Protein AF-A0A2V8NUB5-F1 (afdb_monomer_lite)

pLDDT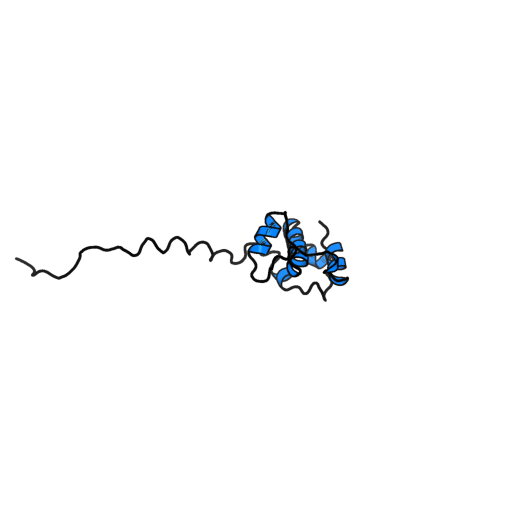: mean 83.19, std 21.44, range [37.66, 98.56]

Structure (mmCIF, N/CA/C/O backbone):
data_AF-A0A2V8NUB5-F1
#
_entry.id   AF-A0A2V8NUB5-F1
#
loop_
_atom_site.group_PDB
_atom_site.id
_atom_site.type_symbol
_atom_site.label_atom_id
_atom_site.label_alt_id
_atom_site.label_comp_id
_atom_site.label_asym_id
_atom_site.label_entity_id
_atom_site.label_seq_id
_atom_site.pdbx_PDB_ins_code
_atom_site.Cartn_x
_atom_site.Cartn_y
_atom_site.Cartn_z
_atom_site.occupancy
_atom_site.B_iso_or_equiv
_atom_site.auth_seq_id
_atom_site.auth_comp_id
_atom_site.auth_asym_id
_atom_site.auth_atom_id
_atom_site.pdbx_PDB_model_num
ATOM 1 N N . MET A 1 1 ? -10.091 64.319 42.971 1.00 41.53 1 MET A N 1
ATOM 2 C CA . MET A 1 1 ? -9.859 65.203 41.808 1.00 41.53 1 MET A CA 1
ATOM 3 C C . MET A 1 1 ? -8.609 64.734 41.073 1.00 41.53 1 MET A C 1
ATOM 5 O O . MET A 1 1 ? -7.553 64.706 41.678 1.00 41.53 1 MET A O 1
ATOM 9 N N . LYS A 1 2 ? -8.802 64.332 39.808 1.00 46.38 2 LYS A N 1
ATOM 10 C CA . LYS A 1 2 ? -7.856 64.247 38.674 1.00 46.38 2 LYS A CA 1
ATOM 11 C C . LYS A 1 2 ? -6.531 63.479 38.861 1.00 46.38 2 LYS A C 1
ATOM 13 O O . LYS A 1 2 ? -5.525 64.018 39.298 1.00 46.38 2 LYS A O 1
ATOM 18 N N . SER A 1 3 ? -6.565 62.229 38.393 1.00 37.66 3 SER A N 1
ATOM 19 C CA . SER A 1 3 ? -5.414 61.444 37.927 1.00 37.66 3 SER A CA 1
ATOM 20 C C . SER A 1 3 ? -4.718 62.149 36.748 1.00 37.66 3 SER A C 1
ATOM 22 O O . SER A 1 3 ? -5.421 62.645 35.862 1.00 37.66 3 SER A O 1
ATOM 24 N N . PRO A 1 4 ? -3.373 62.189 36.701 1.00 47.22 4 PRO A N 1
ATOM 25 C CA . PRO A 1 4 ? -2.649 62.533 35.491 1.00 47.22 4 PRO A CA 1
ATOM 26 C C . PRO A 1 4 ? -2.530 61.305 34.578 1.00 47.22 4 PRO A C 1
ATOM 28 O O . PRO A 1 4 ? -2.213 60.194 35.000 1.00 47.22 4 PRO A O 1
ATOM 31 N N . SER A 1 5 ? -2.844 61.567 33.317 1.00 52.91 5 SER A N 1
ATOM 32 C CA . SER A 1 5 ? -2.800 60.731 32.120 1.00 52.91 5 SER A CA 1
ATOM 33 C C . SER A 1 5 ? -1.627 59.749 32.057 1.00 52.91 5 SER A C 1
ATOM 35 O O . SER A 1 5 ? -0.479 60.153 31.884 1.00 52.91 5 SER A O 1
ATOM 37 N N . ASN A 1 6 ? -1.954 58.454 32.095 1.00 46.38 6 ASN A N 1
ATOM 38 C CA . ASN A 1 6 ? -1.051 57.385 31.698 1.00 46.38 6 ASN A CA 1
ATOM 39 C C . ASN A 1 6 ? -1.187 57.091 30.204 1.00 46.38 6 ASN A C 1
ATOM 41 O O . ASN A 1 6 ? -2.278 57.026 29.637 1.00 46.38 6 ASN A O 1
ATOM 45 N N . PHE A 1 7 ? -0.011 56.934 29.617 1.00 47.84 7 PHE A N 1
ATOM 46 C CA . PHE A 1 7 ? 0.306 56.666 28.232 1.00 47.84 7 PHE A CA 1
ATOM 47 C C . PHE A 1 7 ? -0.456 55.488 27.602 1.00 47.84 7 PHE A C 1
ATOM 49 O O . PHE A 1 7 ? -0.715 54.465 28.231 1.00 47.84 7 PHE A O 1
ATOM 56 N N . ALA A 1 8 ? -0.666 55.641 26.292 1.00 49.34 8 ALA A N 1
ATOM 57 C CA . ALA A 1 8 ? -0.641 54.583 25.285 1.00 49.34 8 ALA A CA 1
ATOM 58 C C . ALA A 1 8 ? -1.641 53.429 25.442 1.00 49.34 8 ALA A C 1
ATOM 60 O O . ALA A 1 8 ? -1.281 52.343 25.884 1.00 49.34 8 ALA A O 1
ATOM 61 N N . ARG A 1 9 ? -2.864 53.610 24.927 1.00 53.72 9 ARG A N 1
ATOM 62 C CA . ARG A 1 9 ? -3.690 52.493 24.431 1.00 53.72 9 ARG A CA 1
ATOM 63 C C . ARG A 1 9 ? -4.504 52.923 23.216 1.00 53.72 9 ARG A C 1
ATOM 65 O O . ARG A 1 9 ? -5.675 53.263 23.331 1.00 53.72 9 ARG A O 1
ATOM 72 N N . LEU A 1 10 ? -3.875 52.885 22.047 1.00 46.84 10 LEU A N 1
ATOM 73 C CA . LEU A 1 10 ? -4.582 52.808 20.773 1.00 46.84 10 LEU A CA 1
ATOM 74 C C . LEU A 1 10 ? -4.178 51.491 20.097 1.00 46.84 10 LEU A C 1
ATOM 76 O O . LEU A 1 10 ? -3.044 51.329 19.667 1.00 46.84 10 LEU A O 1
ATOM 80 N N . LEU A 1 11 ? -5.164 50.588 20.046 1.00 43.06 11 LEU A N 1
ATOM 81 C CA . LEU A 1 11 ? -5.356 49.518 19.059 1.00 43.06 11 LEU A CA 1
ATOM 82 C C . LEU A 1 11 ? -4.458 48.262 19.153 1.00 43.06 11 LEU A C 1
ATOM 84 O O . LEU A 1 11 ? -3.513 48.070 18.398 1.00 43.06 11 LEU A O 1
ATOM 88 N N . LEU A 1 12 ? -4.877 47.319 20.006 1.00 46.94 12 LEU A N 1
ATOM 89 C CA . LEU A 1 12 ? -4.889 45.880 19.668 1.00 46.94 12 LEU A CA 1
ATOM 90 C C . LEU A 1 12 ? -6.000 45.663 18.599 1.00 46.94 12 LEU A C 1
ATOM 92 O O . LEU A 1 12 ? -6.995 46.383 18.720 1.00 46.94 12 LEU A O 1
ATOM 96 N N . PRO A 1 13 ? -5.968 44.702 17.638 1.00 45.47 13 PRO A N 1
ATOM 97 C CA . PRO A 1 13 ? -5.069 43.550 17.494 1.00 45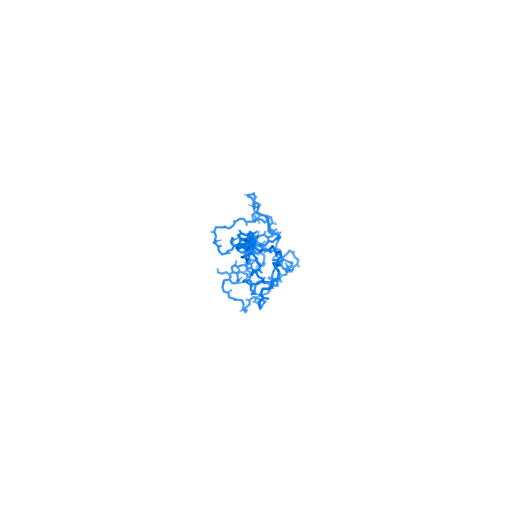.47 13 PRO A CA 1
ATOM 98 C C . PRO A 1 13 ? -4.694 43.220 16.018 1.00 45.47 13 PRO A C 1
ATOM 100 O O . PRO A 1 13 ? -5.512 42.698 15.265 1.00 45.47 13 PRO A O 1
ATOM 103 N N . LEU A 1 14 ? -3.438 43.393 15.596 1.00 46.16 14 LEU A N 1
ATOM 104 C CA . LEU A 1 14 ? -2.958 42.807 14.329 1.00 46.16 14 LEU A CA 1
ATOM 105 C C . LEU A 1 14 ? -2.186 41.505 14.591 1.00 46.16 14 LEU A C 1
ATOM 107 O O . LEU A 1 14 ? -1.028 41.364 14.219 1.00 46.16 14 LEU A O 1
ATOM 111 N N . LEU A 1 15 ? -2.801 40.565 15.313 1.00 48.91 15 LEU A N 1
ATOM 112 C CA . LEU A 1 15 ? -2.189 39.257 15.589 1.00 48.91 15 LEU A CA 1
ATOM 113 C C . LEU A 1 15 ? -3.236 38.143 15.735 1.00 48.91 15 LEU A C 1
ATOM 115 O O . LEU A 1 15 ? -3.152 37.306 16.625 1.00 48.91 15 LEU A O 1
ATOM 119 N N . LEU A 1 16 ? -4.267 38.155 14.886 1.00 46.94 16 LEU A N 1
ATOM 120 C CA . LEU A 1 16 ? -5.351 37.161 14.935 1.00 46.94 16 LEU A CA 1
ATOM 121 C C . LEU A 1 16 ? -5.820 36.669 13.557 1.00 46.94 16 LEU A C 1
ATOM 123 O O . LEU A 1 16 ? -6.880 36.066 13.453 1.00 46.94 16 LEU A O 1
ATOM 127 N N . LEU A 1 17 ? -5.024 36.875 12.498 1.00 46.47 17 LEU A N 1
ATOM 128 C CA . LEU A 1 17 ? -5.337 36.362 11.152 1.00 46.47 17 LEU A CA 1
ATOM 129 C C . LEU A 1 17 ? -4.253 35.479 10.516 1.00 46.47 17 LEU A C 1
ATOM 131 O O . LEU A 1 17 ? -4.355 35.143 9.343 1.00 46.47 17 LEU A O 1
ATOM 135 N N . ALA A 1 18 ? -3.243 35.053 11.277 1.00 44.25 18 ALA A N 1
ATOM 136 C CA . ALA A 1 18 ? -2.196 34.152 10.779 1.00 44.25 18 ALA A CA 1
ATOM 137 C C . ALA A 1 18 ? -2.071 32.847 11.585 1.00 44.25 18 ALA A C 1
ATOM 139 O O . ALA A 1 18 ? -1.043 32.184 11.512 1.00 44.25 18 ALA A O 1
ATOM 140 N N . PHE A 1 19 ? -3.091 32.475 12.369 1.00 47.66 19 PHE A N 1
ATOM 141 C CA . PHE A 1 19 ? -3.033 31.273 13.215 1.00 47.66 19 PHE A CA 1
ATOM 142 C C . PHE A 1 19 ? -4.050 30.178 12.858 1.00 47.66 19 PHE A C 1
ATOM 144 O O . PHE A 1 19 ? -3.989 29.089 13.417 1.00 47.66 19 PHE A O 1
ATOM 151 N N . VAL A 1 20 ? -4.965 30.412 11.908 1.00 45.81 20 VAL A N 1
ATOM 152 C CA . VAL A 1 20 ? -6.013 29.420 11.584 1.00 45.81 20 VAL A CA 1
ATOM 153 C C . VAL A 1 20 ? -5.606 28.456 10.458 1.00 45.81 20 VAL A C 1
ATOM 155 O O . VAL A 1 20 ? -6.167 27.374 10.358 1.00 45.81 20 VAL A O 1
ATOM 158 N N . SER A 1 21 ? -4.588 28.756 9.646 1.00 46.97 21 SER A N 1
ATOM 159 C CA . SER A 1 21 ? -4.204 27.877 8.526 1.00 46.97 21 SER A CA 1
ATOM 160 C C . SER A 1 21 ? -3.211 26.762 8.880 1.00 46.97 21 SER A C 1
ATOM 162 O O . SER A 1 21 ? -3.050 25.834 8.094 1.00 46.97 21 SER A O 1
ATOM 164 N N . ALA A 1 22 ? -2.560 26.805 10.047 1.00 49.00 22 ALA A N 1
ATOM 165 C CA . ALA A 1 22 ? -1.529 25.826 10.413 1.00 49.00 22 ALA A CA 1
ATOM 166 C C . ALA A 1 22 ? -2.009 24.718 11.371 1.00 49.00 22 ALA A C 1
ATOM 168 O O . ALA A 1 22 ? -1.267 23.771 11.627 1.00 49.00 22 ALA A O 1
ATOM 169 N N . PHE A 1 23 ? -3.236 24.794 11.898 1.00 45.22 23 PHE A N 1
ATOM 170 C CA . PHE A 1 23 ? -3.688 23.853 12.932 1.00 45.22 23 PHE A CA 1
ATOM 171 C C . PHE A 1 23 ? -4.218 22.510 12.390 1.00 45.22 23 PHE A C 1
ATOM 173 O O . PHE A 1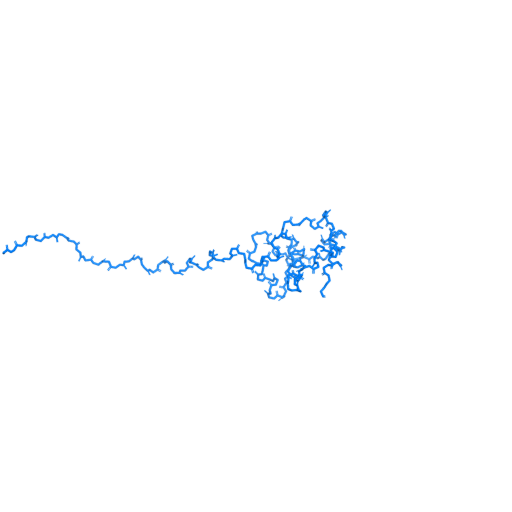 23 ? -4.367 21.564 13.158 1.00 45.22 23 PHE A O 1
ATOM 180 N N . SER A 1 24 ? -4.454 22.372 11.080 1.00 49.00 24 SER A N 1
ATOM 181 C CA . SER A 1 24 ? -5.073 21.156 10.517 1.00 49.00 24 SER A CA 1
ATOM 182 C C . SER A 1 24 ? -4.101 20.031 10.145 1.00 49.00 24 SER A C 1
ATOM 184 O O . SER A 1 24 ? -4.551 18.920 9.891 1.00 49.00 24 SER A O 1
ATOM 186 N N . VAL A 1 25 ? -2.784 20.258 10.129 1.00 51.47 25 VAL A N 1
ATOM 187 C CA . VAL A 1 25 ? -1.816 19.204 9.737 1.00 51.47 25 VAL A CA 1
ATOM 188 C C . VAL A 1 25 ? -1.325 18.389 10.945 1.00 51.47 25 VAL A C 1
ATOM 190 O O . VAL A 1 25 ? -0.820 17.280 10.798 1.00 51.47 25 VAL A O 1
ATOM 193 N N . ALA A 1 26 ? -1.506 18.895 12.168 1.00 50.44 26 ALA A N 1
ATOM 194 C CA . ALA A 1 26 ? -0.913 18.306 13.371 1.00 50.44 26 ALA A CA 1
ATOM 195 C C . ALA A 1 26 ? -1.691 17.112 13.969 1.00 50.44 26 ALA A C 1
ATOM 197 O O . ALA A 1 26 ? -1.156 16.426 14.840 1.00 50.44 26 ALA A O 1
ATOM 198 N N . GLN A 1 27 ? -2.925 16.836 13.524 1.00 47.19 27 GLN A N 1
ATOM 199 C CA . GLN A 1 27 ? -3.762 15.762 14.089 1.00 47.19 27 GLN A CA 1
ATOM 200 C C . GLN A 1 27 ? -3.702 14.415 13.349 1.00 47.19 27 GLN A C 1
ATOM 202 O O . GLN A 1 27 ? -4.361 13.473 13.774 1.00 47.19 27 GLN A O 1
ATOM 207 N N . ALA A 1 28 ? -2.859 14.250 12.327 1.00 53.88 28 ALA A N 1
ATOM 208 C CA . ALA A 1 28 ? -2.738 12.994 11.567 1.00 53.88 28 ALA A CA 1
ATOM 209 C C . ALA A 1 28 ? -2.077 11.827 12.339 1.00 53.88 28 ALA A C 1
ATOM 211 O O . ALA A 1 28 ? -1.617 10.862 11.730 1.00 53.88 28 ALA A O 1
ATOM 212 N N . LYS A 1 29 ? -1.941 11.930 13.669 1.00 48.31 29 LYS A N 1
ATOM 213 C CA . LYS A 1 29 ? -0.882 11.223 14.388 1.00 48.31 29 LYS A CA 1
ATOM 214 C C . LYS A 1 29 ? -1.025 9.709 14.441 1.00 48.31 29 LYS A C 1
ATOM 216 O O . LYS A 1 29 ? 0.001 9.111 14.697 1.00 48.31 29 LYS A O 1
ATOM 221 N N . ASP A 1 30 ? -2.188 9.122 14.144 1.00 63.81 30 ASP A N 1
ATOM 222 C CA . ASP A 1 30 ? -2.326 7.709 13.741 1.00 63.81 30 ASP A CA 1
ATOM 223 C C . ASP A 1 30 ? -3.751 7.449 13.181 1.00 63.81 30 ASP A C 1
ATOM 225 O O . ASP A 1 30 ? -4.567 6.796 13.821 1.00 63.81 30 ASP A O 1
ATOM 229 N N . GLU A 1 31 ? -4.090 7.968 11.990 1.00 77.06 31 GLU A N 1
ATOM 230 C CA . GLU A 1 31 ? -5.411 7.718 11.348 1.00 77.06 31 GLU A CA 1
ATOM 231 C C . GLU A 1 31 ? -5.650 6.223 11.026 1.00 77.06 31 GLU A C 1
ATOM 233 O O . GLU A 1 31 ? -6.789 5.787 10.893 1.00 77.06 31 GLU A O 1
ATOM 238 N N . TYR A 1 32 ? -4.584 5.416 10.962 1.00 85.06 32 TYR A N 1
ATOM 239 C CA . TYR A 1 32 ? -4.627 4.010 10.548 1.00 85.06 32 TYR A CA 1
ATOM 240 C C . TYR A 1 32 ? -3.821 3.115 11.512 1.00 85.06 32 TYR A C 1
ATOM 242 O O . TYR A 1 32 ? -2.728 2.655 11.166 1.00 85.06 32 TYR A O 1
ATOM 250 N N . PRO A 1 33 ? -4.305 2.884 12.747 1.00 87.50 33 PRO A N 1
ATOM 251 C CA . PRO A 1 33 ? -3.544 2.167 13.772 1.00 87.50 33 PRO A CA 1
ATOM 252 C C . PRO A 1 33 ? -3.290 0.692 13.420 1.00 87.50 33 PRO A C 1
ATOM 254 O O . PRO A 1 33 ? -2.232 0.170 13.762 1.00 87.50 33 PRO A O 1
ATOM 257 N N . GLY A 1 34 ? -4.203 0.040 12.686 1.00 90.31 34 GLY A N 1
ATOM 258 C CA . GLY A 1 34 ? -4.107 -1.378 12.309 1.00 90.31 34 GLY A CA 1
ATOM 259 C C . GLY A 1 34 ? -2.971 -1.717 11.337 1.00 90.31 34 GLY A C 1
ATOM 260 O O . GLY A 1 34 ? -2.594 -2.879 11.206 1.00 90.31 34 GLY A O 1
ATOM 261 N N . VAL A 1 35 ? -2.376 -0.712 10.683 1.00 93.69 35 VAL A N 1
ATOM 262 C CA . VAL A 1 35 ? -1.328 -0.914 9.664 1.00 93.69 35 VAL A CA 1
ATOM 263 C C . VAL A 1 35 ? 0.031 -0.321 10.020 1.00 93.69 35 VAL A C 1
ATOM 265 O O . VAL A 1 35 ? 0.982 -0.443 9.247 1.00 93.69 35 VAL A O 1
ATOM 268 N N . LYS A 1 36 ? 0.158 0.285 11.202 1.00 92.25 36 LYS A N 1
ATOM 269 C CA . LYS A 1 36 ? 1.376 0.984 11.629 1.00 92.25 36 LYS A CA 1
ATOM 270 C C . LYS A 1 36 ? 2.608 0.078 11.652 1.00 92.25 36 LYS A C 1
ATOM 272 O O . LYS A 1 36 ? 3.661 0.449 11.132 1.00 92.25 36 LYS A O 1
ATOM 277 N N . ASP A 1 37 ? 2.471 -1.124 12.201 1.00 94.62 37 ASP A N 1
ATOM 278 C CA . ASP A 1 37 ? 3.581 -2.081 12.291 1.00 94.62 37 ASP A CA 1
ATOM 279 C C . ASP A 1 37 ? 4.019 -2.575 10.905 1.00 94.62 37 ASP A C 1
ATOM 281 O O . ASP A 1 37 ? 5.207 -2.797 10.647 1.00 94.62 37 ASP A O 1
ATOM 285 N N . TRP A 1 38 ? 3.076 -2.640 9.964 1.00 96.56 38 TRP A N 1
ATOM 286 C CA . TRP A 1 38 ? 3.318 -3.057 8.588 1.00 96.56 38 TRP A CA 1
ATOM 287 C C . TRP A 1 38 ? 4.126 -2.037 7.780 1.00 96.56 38 TRP A C 1
ATOM 289 O O . TRP A 1 38 ? 4.805 -2.422 6.831 1.00 96.56 38 TRP A O 1
ATOM 299 N N . GLU A 1 39 ? 4.158 -0.758 8.168 1.00 95.12 39 GLU A N 1
ATOM 300 C CA . GLU A 1 39 ? 5.012 0.243 7.508 1.00 95.12 39 GLU A CA 1
ATOM 301 C C . GLU A 1 39 ? 6.512 -0.058 7.656 1.00 95.12 39 GLU A C 1
ATOM 303 O O . GLU A 1 39 ? 7.304 0.292 6.770 1.00 95.12 39 GLU A O 1
ATOM 308 N N . ASN A 1 40 ? 6.885 -0.706 8.763 1.00 95.94 40 ASN A N 1
ATOM 309 C CA . ASN A 1 40 ? 8.259 -1.071 9.113 1.00 95.94 40 ASN A CA 1
ATOM 310 C C . ASN A 1 40 ? 8.570 -2.550 8.839 1.00 95.94 40 ASN A C 1
ATOM 312 O O . ASN A 1 40 ? 9.714 -2.988 8.999 1.00 95.94 40 ASN A O 1
ATOM 316 N N . PHE A 1 41 ? 7.575 -3.332 8.416 1.00 97.56 41 PHE A N 1
ATOM 317 C CA . PHE A 1 41 ? 7.767 -4.729 8.061 1.00 97.56 41 PHE A CA 1
ATOM 318 C C . PHE A 1 41 ? 8.650 -4.856 6.812 1.00 97.56 41 PHE A C 1
ATOM 320 O O . PHE A 1 41 ? 8.465 -4.175 5.801 1.00 97.56 41 PHE A O 1
ATOM 327 N N . ASN A 1 42 ? 9.635 -5.753 6.866 1.00 97.69 42 ASN A N 1
ATOM 328 C CA . ASN A 1 42 ? 10.548 -5.989 5.751 1.00 97.69 42 ASN A CA 1
ATOM 329 C C . ASN A 1 42 ? 9.979 -7.050 4.800 1.00 97.69 42 ASN A C 1
ATOM 331 O O . ASN A 1 42 ? 10.397 -8.209 4.841 1.00 97.69 42 ASN A O 1
ATOM 335 N N . PHE A 1 43 ? 9.052 -6.643 3.931 1.00 98.00 43 PHE A N 1
ATOM 336 C CA . PHE A 1 43 ? 8.392 -7.536 2.967 1.00 98.00 43 PHE A CA 1
ATOM 337 C C . PHE A 1 43 ? 9.356 -8.232 2.001 1.00 98.00 43 PHE A C 1
ATOM 339 O O . PHE A 1 43 ? 9.049 -9.314 1.513 1.00 98.00 43 PHE A O 1
ATOM 346 N N . ALA A 1 44 ? 10.535 -7.653 1.755 1.00 97.69 44 ALA A N 1
ATOM 347 C CA . ALA A 1 44 ? 11.537 -8.237 0.871 1.00 97.69 44 ALA A CA 1
ATOM 348 C C . ALA A 1 44 ? 12.297 -9.419 1.496 1.00 97.69 44 ALA A C 1
ATOM 350 O O . ALA A 1 44 ? 12.912 -10.202 0.774 1.00 97.69 44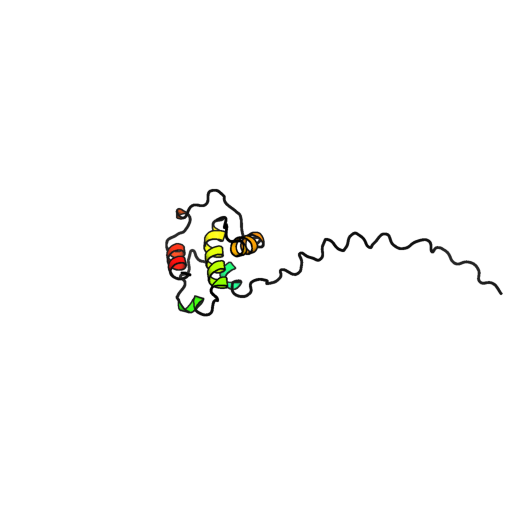 ALA A O 1
ATOM 351 N N . ARG A 1 45 ? 12.299 -9.541 2.830 1.00 98.06 45 ARG A N 1
ATOM 352 C CA . ARG A 1 45 ? 13.095 -10.552 3.553 1.00 98.06 45 ARG A CA 1
ATOM 353 C C . ARG A 1 45 ? 12.290 -11.431 4.500 1.00 98.06 45 ARG A C 1
ATOM 355 O O . ARG A 1 45 ? 12.804 -12.460 4.925 1.00 98.06 45 ARG A O 1
ATOM 362 N N . LYS A 1 46 ? 11.080 -11.019 4.874 1.00 98.31 46 LYS A N 1
ATOM 363 C CA . LYS A 1 46 ? 10.217 -11.748 5.803 1.00 98.31 46 LYS A CA 1
ATOM 364 C C . LYS A 1 46 ? 8.951 -12.201 5.095 1.00 98.31 46 LYS A C 1
ATOM 366 O O . LYS A 1 46 ? 8.350 -11.427 4.350 1.00 98.31 46 LYS A O 1
ATOM 371 N N . THR A 1 47 ? 8.556 -13.438 5.362 1.00 97.81 47 THR A N 1
ATOM 372 C CA . THR A 1 47 ? 7.283 -13.994 4.906 1.00 97.81 47 THR A CA 1
ATOM 373 C C . THR A 1 47 ? 6.177 -13.700 5.910 1.00 97.81 47 THR A C 1
ATOM 375 O O . THR A 1 47 ? 6.438 -13.628 7.110 1.00 97.81 47 THR A O 1
ATOM 378 N N . ILE A 1 48 ? 4.957 -13.552 5.414 1.00 97.44 48 ILE A N 1
ATOM 379 C CA . ILE A 1 48 ? 3.735 -13.389 6.200 1.00 97.44 48 ILE A CA 1
ATOM 380 C C . ILE A 1 48 ? 3.037 -14.741 6.269 1.00 97.44 48 ILE A C 1
ATOM 382 O O . ILE A 1 48 ? 2.817 -15.378 5.240 1.00 97.44 48 ILE A O 1
ATOM 386 N N . ALA A 1 49 ? 2.678 -15.179 7.468 1.00 97.06 49 ALA A N 1
ATOM 387 C CA . ALA A 1 49 ? 1.793 -16.311 7.672 1.00 97.06 49 ALA A CA 1
ATOM 388 C C . ALA A 1 49 ? 0.331 -15.835 7.752 1.00 97.06 49 ALA A C 1
ATOM 390 O O . ALA A 1 49 ? 0.070 -14.725 8.218 1.00 97.06 49 ALA A O 1
ATOM 391 N N . PRO A 1 50 ? -0.657 -16.676 7.390 1.00 96.25 50 PRO A N 1
ATOM 392 C CA . PRO A 1 50 ? -2.073 -16.326 7.534 1.00 96.25 50 PRO A CA 1
ATOM 393 C C . PRO A 1 50 ? -2.459 -15.872 8.951 1.00 96.25 50 PRO A C 1
ATOM 395 O O . PRO A 1 50 ? -3.300 -14.994 9.111 1.00 96.25 50 PRO A O 1
ATOM 398 N N . ALA A 1 51 ? -1.815 -16.430 9.981 1.00 96.38 51 ALA A N 1
ATOM 399 C CA . ALA A 1 51 ? -2.047 -16.053 11.373 1.00 96.38 51 ALA A CA 1
ATOM 400 C C . ALA A 1 51 ? -1.628 -14.604 11.693 1.00 96.38 51 ALA A C 1
ATOM 402 O O . ALA A 1 51 ? -2.270 -13.972 12.527 1.00 96.38 51 ALA A O 1
ATOM 403 N N . ASP A 1 52 ? -0.611 -14.062 11.011 1.00 96.12 52 ASP A N 1
ATOM 404 C CA . ASP A 1 52 ? -0.103 -12.702 11.255 1.00 96.12 52 ASP A CA 1
ATOM 405 C C . ASP A 1 52 ? -1.118 -11.627 10.847 1.00 96.12 52 ASP A C 1
ATOM 407 O O . ASP A 1 52 ? -1.118 -10.520 11.381 1.00 96.12 52 ASP A O 1
ATOM 411 N N . ILE A 1 53 ? -1.985 -11.956 9.886 1.00 96.00 53 ILE A N 1
ATOM 412 C CA . ILE A 1 53 ? -2.976 -11.040 9.316 1.00 96.00 53 ILE A CA 1
ATOM 413 C C . ILE A 1 53 ? -4.417 -11.397 9.698 1.00 96.00 53 ILE A C 1
ATOM 415 O O . ILE A 1 53 ? -5.338 -10.673 9.335 1.00 96.00 53 ILE A O 1
ATOM 419 N N . ALA A 1 54 ? -4.632 -12.484 10.445 1.00 94.38 54 ALA A N 1
ATOM 420 C CA . ALA A 1 54 ? -5.965 -13.003 10.762 1.00 94.38 54 ALA A CA 1
ATOM 421 C C . ALA A 1 54 ? -6.827 -12.036 11.595 1.00 94.38 54 ALA A C 1
ATOM 423 O O . ALA A 1 54 ? -8.052 -12.107 11.546 1.00 94.38 54 ALA A O 1
ATOM 424 N N . ALA A 1 55 ? -6.192 -11.148 12.364 1.00 93.56 55 ALA A N 1
ATOM 425 C CA . ALA A 1 55 ? -6.874 -10.140 13.174 1.00 93.56 55 ALA A CA 1
ATOM 426 C C . ALA A 1 55 ? -7.120 -8.815 12.427 1.00 93.56 55 ALA A C 1
ATOM 428 O O . ALA A 1 55 ? -7.763 -7.923 12.979 1.00 93.56 55 ALA A O 1
ATOM 429 N N . LEU A 1 56 ? -6.594 -8.660 11.206 1.00 94.88 56 LEU A N 1
ATOM 430 C CA . LEU A 1 56 ? -6.754 -7.435 10.429 1.00 94.88 56 LEU A CA 1
ATOM 431 C C . LEU A 1 56 ? -8.135 -7.376 9.782 1.00 94.88 56 LEU A C 1
ATOM 433 O O . LEU A 1 56 ? -8.664 -8.375 9.293 1.00 94.88 56 LEU A O 1
ATOM 437 N N . SER A 1 57 ? -8.702 -6.172 9.741 1.00 95.38 57 SER A N 1
ATOM 438 C CA . SER A 1 57 ? -9.909 -5.919 8.962 1.00 95.38 57 SER A CA 1
ATOM 439 C C . SER A 1 57 ? -9.617 -5.992 7.459 1.00 95.38 57 SER A C 1
ATOM 441 O O . SER A 1 57 ? -8.476 -5.856 7.016 1.00 95.38 57 SER A O 1
ATOM 443 N N . VAL A 1 58 ? -10.663 -6.152 6.647 1.00 94.88 58 VAL A N 1
ATOM 444 C CA . VAL A 1 58 ? -10.553 -6.111 5.177 1.00 94.88 58 VAL A CA 1
ATOM 445 C C . VAL A 1 58 ? -9.928 -4.793 4.696 1.00 94.88 58 VAL A C 1
ATOM 447 O O . VAL A 1 58 ? -9.101 -4.794 3.782 1.00 94.88 58 VAL A O 1
ATOM 450 N N . ASP A 1 59 ? -10.269 -3.674 5.338 1.00 94.38 59 ASP A N 1
ATOM 451 C CA . ASP A 1 59 ? -9.704 -2.364 5.010 1.00 94.38 59 ASP A CA 1
ATOM 452 C C . ASP A 1 59 ? -8.224 -2.257 5.402 1.00 94.38 59 ASP A C 1
ATOM 454 O O . ASP A 1 59 ? -7.422 -1.728 4.629 1.00 94.38 59 ASP A O 1
ATOM 458 N N . ASP A 1 60 ? -7.822 -2.831 6.538 1.00 96.06 60 ASP A N 1
ATOM 459 C CA . ASP A 1 60 ? -6.407 -2.901 6.916 1.00 96.06 60 ASP A CA 1
ATOM 460 C C . ASP A 1 60 ? -5.620 -3.793 5.950 1.00 96.06 60 ASP A C 1
ATOM 462 O O . ASP A 1 60 ? -4.550 -3.399 5.495 1.00 96.06 60 ASP A O 1
ATOM 466 N N . LEU A 1 61 ? -6.158 -4.950 5.545 1.00 97.31 61 LEU A N 1
ATOM 467 C CA . LEU A 1 61 ? -5.537 -5.813 4.529 1.00 97.31 61 LEU A CA 1
ATOM 468 C C . LEU A 1 61 ? -5.339 -5.068 3.201 1.00 97.31 61 LEU A C 1
ATOM 470 O O . LEU A 1 61 ? -4.274 -5.163 2.578 1.00 97.31 61 LEU A O 1
ATOM 474 N N . LYS A 1 62 ? -6.334 -4.270 2.790 1.00 97.00 62 LYS A N 1
ATOM 475 C CA . LYS A 1 62 ? -6.266 -3.391 1.610 1.00 97.00 62 LYS A CA 1
ATOM 476 C C . LYS A 1 62 ? -5.107 -2.406 1.715 1.00 97.00 62 LYS A C 1
ATOM 478 O O . LYS A 1 62 ? -4.355 -2.237 0.749 1.00 97.00 62 LYS A O 1
ATOM 483 N N . LEU A 1 63 ? -4.915 -1.809 2.886 1.00 97.31 63 LEU A N 1
ATOM 484 C CA . LEU A 1 63 ? -3.805 -0.900 3.149 1.00 97.31 63 LEU A CA 1
ATOM 485 C C . LEU A 1 63 ? -2.455 -1.626 3.235 1.00 97.31 63 LEU A C 1
ATOM 487 O O . LEU A 1 63 ? -1.504 -1.144 2.628 1.00 97.31 63 LEU A O 1
ATOM 491 N N . VAL A 1 64 ? -2.355 -2.798 3.875 1.00 98.00 64 VAL A N 1
ATOM 492 C CA . VAL A 1 64 ? -1.115 -3.603 3.916 1.00 98.00 64 VAL A CA 1
ATOM 493 C C . VAL A 1 64 ? -0.668 -3.971 2.504 1.00 98.00 64 VAL A C 1
ATOM 495 O O . VAL A 1 64 ? 0.488 -3.747 2.141 1.00 98.00 64 VAL A O 1
ATOM 498 N N . ARG A 1 65 ? -1.591 -4.430 1.651 1.00 98.06 65 ARG A N 1
ATOM 499 C CA . ARG A 1 65 ? -1.326 -4.629 0.219 1.00 98.06 65 ARG A CA 1
ATOM 500 C C . ARG A 1 65 ? -0.834 -3.339 -0.440 1.00 98.06 65 ARG A C 1
ATOM 502 O O . ARG A 1 65 ? 0.126 -3.363 -1.212 1.00 98.06 65 ARG A O 1
ATOM 509 N N . GLY A 1 66 ? -1.482 -2.216 -0.139 1.00 97.69 66 GLY A N 1
ATOM 510 C CA . GLY A 1 66 ? -1.068 -0.883 -0.572 1.00 97.69 66 GLY A CA 1
ATOM 511 C C . GLY A 1 66 ? 0.373 -0.544 -0.182 1.00 97.69 66 GLY A C 1
ATOM 512 O O . GLY A 1 66 ? 1.121 -0.057 -1.027 1.00 97.69 66 GLY A O 1
ATOM 513 N N . ILE A 1 67 ? 0.789 -0.862 1.047 1.00 98.06 67 ILE A N 1
ATOM 514 C CA . ILE A 1 67 ? 2.148 -0.634 1.557 1.00 98.06 67 ILE A CA 1
ATOM 515 C C . ILE A 1 67 ? 3.169 -1.410 0.726 1.00 98.06 67 ILE A C 1
ATOM 517 O O . ILE A 1 67 ? 4.128 -0.795 0.264 1.00 98.06 67 ILE A O 1
ATOM 521 N N . VAL A 1 68 ? 2.954 -2.711 0.480 1.00 98.31 68 VAL A N 1
ATOM 522 C CA . VAL A 1 68 ? 3.897 -3.550 -0.292 1.00 98.31 68 VAL A CA 1
ATOM 523 C C . VAL A 1 68 ? 4.210 -2.906 -1.639 1.00 98.31 68 VAL A C 1
ATOM 525 O O . VAL A 1 68 ? 5.363 -2.652 -1.967 1.00 98.31 68 VAL A O 1
ATOM 528 N N . PHE A 1 69 ? 3.178 -2.558 -2.402 1.00 98.31 69 PHE A N 1
ATOM 529 C CA . PHE A 1 69 ? 3.355 -1.900 -3.695 1.00 98.31 69 PHE A CA 1
ATOM 530 C C . PHE A 1 69 ? 3.849 -0.448 -3.577 1.00 98.31 69 PHE A C 1
ATOM 532 O O . PHE A 1 69 ? 4.599 0.031 -4.430 1.00 98.31 69 PHE A O 1
ATOM 539 N N . GLY A 1 70 ? 3.424 0.267 -2.537 1.00 98.00 70 GLY A N 1
ATOM 540 C CA . GLY A 1 70 ? 3.778 1.659 -2.283 1.00 98.00 70 GLY A CA 1
ATOM 541 C C . GLY A 1 70 ? 5.263 1.845 -1.979 1.00 98.00 70 GLY A C 1
ATOM 542 O O . GLY A 1 70 ? 5.839 2.845 -2.401 1.00 98.00 70 GLY A O 1
ATOM 543 N N . LYS A 1 71 ? 5.923 0.864 -1.344 1.00 98.19 71 LYS A N 1
ATOM 544 C CA . LYS A 1 71 ? 7.389 0.866 -1.156 1.00 98.19 71 LYS A CA 1
ATOM 545 C C . LYS A 1 71 ? 8.159 0.888 -2.486 1.00 98.19 71 LYS A C 1
ATOM 547 O O . LYS A 1 71 ? 9.286 1.371 -2.516 1.00 98.19 71 LYS A O 1
ATOM 552 N N . HIS A 1 72 ? 7.526 0.454 -3.579 1.00 98.19 72 HIS A N 1
ATOM 553 C CA . HIS A 1 72 ? 8.053 0.502 -4.952 1.00 98.19 72 HIS A CA 1
ATOM 554 C C . HIS A 1 72 ? 7.479 1.656 -5.791 1.00 98.19 72 HIS A C 1
ATOM 556 O O . HIS A 1 72 ? 7.757 1.769 -6.986 1.00 98.19 72 HIS A O 1
ATOM 562 N N . GLY A 1 73 ? 6.673 2.524 -5.1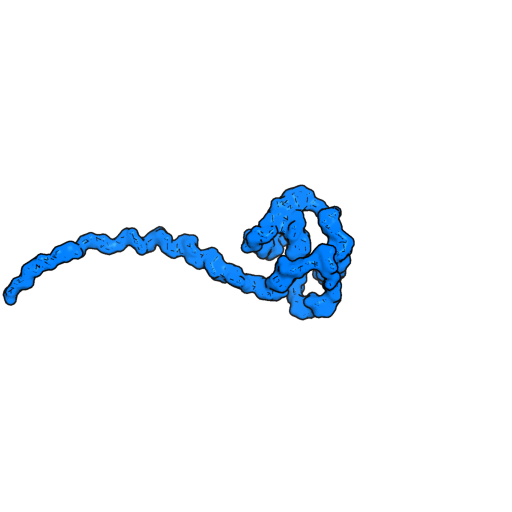76 1.00 98.19 73 GLY A N 1
ATOM 563 C CA . GLY A 1 73 ? 6.119 3.723 -5.800 1.00 98.19 73 GLY A CA 1
ATOM 564 C C . GLY A 1 73 ? 4.877 3.502 -6.659 1.00 98.19 73 GLY A C 1
ATOM 565 O O . GLY A 1 73 ? 4.540 4.368 -7.466 1.00 98.19 73 GLY A O 1
ATOM 566 N N . ARG A 1 74 ? 4.167 2.376 -6.516 1.00 98.38 74 ARG A N 1
ATOM 567 C CA . ARG A 1 74 ? 2.920 2.163 -7.263 1.00 98.38 74 ARG A CA 1
ATOM 568 C C . ARG A 1 74 ? 1.885 3.239 -6.933 1.00 98.38 74 ARG A C 1
ATOM 570 O O . ARG A 1 74 ? 1.510 3.409 -5.777 1.00 98.38 74 ARG A O 1
ATOM 577 N N . VAL A 1 75 ? 1.339 3.864 -7.973 1.00 97.56 75 VAL A N 1
ATOM 578 C CA . VAL A 1 75 ? 0.201 4.783 -7.862 1.00 97.56 75 VAL A CA 1
ATOM 579 C C . VAL A 1 75 ? -1.112 3.997 -7.846 1.00 97.56 75 VAL A C 1
ATOM 581 O O . VAL A 1 75 ? -1.346 3.133 -8.696 1.00 97.56 75 VAL A O 1
ATOM 584 N N . PHE A 1 76 ? -1.985 4.309 -6.888 1.00 96.88 76 PHE A N 1
ATOM 585 C CA . PHE A 1 76 ? -3.288 3.664 -6.723 1.00 96.88 76 PHE A CA 1
ATOM 586 C C . PHE A 1 76 ? -4.440 4.572 -7.159 1.00 96.88 76 PHE A C 1
ATOM 588 O O . PHE A 1 76 ? -4.417 5.782 -6.943 1.00 96.88 76 PHE A O 1
ATOM 595 N N . LYS A 1 77 ? -5.467 3.965 -7.771 1.00 96.50 77 LYS A N 1
ATOM 596 C CA . LYS A 1 77 ? -6.747 4.631 -8.073 1.00 96.50 77 LYS A CA 1
ATOM 597 C C . LYS A 1 77 ? -7.717 4.593 -6.891 1.00 96.50 77 LYS A C 1
ATOM 599 O O . LYS A 1 77 ? -8.558 5.479 -6.781 1.00 96.50 77 LYS A O 1
ATOM 604 N N . ASP A 1 78 ? -7.601 3.572 -6.042 1.00 96.44 78 ASP A N 1
ATOM 605 C CA . ASP A 1 78 ? -8.365 3.465 -4.801 1.00 96.44 78 ASP A CA 1
ATOM 606 C C . ASP A 1 78 ? -8.051 4.668 -3.903 1.00 96.44 78 ASP A C 1
ATOM 608 O O . ASP A 1 78 ? -6.882 4.974 -3.644 1.00 96.44 78 ASP A O 1
ATOM 612 N N . ALA A 1 79 ? -9.097 5.382 -3.489 1.00 95.12 79 ALA A N 1
ATOM 613 C CA . ALA A 1 79 ? -8.953 6.647 -2.788 1.00 95.12 79 ALA A CA 1
ATOM 614 C C . ALA A 1 79 ? -8.363 6.478 -1.383 1.00 95.12 79 ALA A C 1
ATOM 616 O O . ALA A 1 79 ? -7.632 7.364 -0.944 1.00 95.12 79 ALA A O 1
ATOM 617 N N . ASP A 1 80 ? -8.635 5.360 -0.705 1.00 93.25 80 ASP A N 1
ATOM 618 C CA . ASP A 1 80 ? -8.146 5.117 0.651 1.00 93.25 80 ASP A CA 1
ATOM 619 C C . ASP A 1 80 ? -6.667 4.766 0.634 1.00 93.25 80 ASP A C 1
ATOM 621 O O . ASP A 1 80 ? -5.884 5.381 1.355 1.00 93.25 80 ASP A O 1
ATOM 625 N N . ILE A 1 81 ? -6.258 3.852 -0.256 1.00 96.31 81 ILE A N 1
ATOM 626 C CA . ILE A 1 81 ? -4.839 3.505 -0.409 1.00 96.31 81 ILE A CA 1
ATOM 627 C C . ILE A 1 81 ? -4.045 4.739 -0.835 1.00 96.31 81 ILE A C 1
ATOM 629 O O . ILE A 1 81 ? -2.972 5.003 -0.296 1.00 96.31 81 ILE A O 1
ATOM 633 N N . ARG A 1 82 ? -4.564 5.516 -1.794 1.00 96.56 82 ARG A N 1
ATOM 634 C CA . ARG A 1 82 ? -3.892 6.731 -2.260 1.00 96.56 82 ARG A CA 1
ATOM 635 C C . ARG A 1 82 ? -3.743 7.757 -1.137 1.00 96.56 82 ARG A C 1
ATOM 637 O O . ARG A 1 82 ? -2.625 8.201 -0.900 1.00 96.56 82 ARG A O 1
ATOM 644 N N . ARG A 1 83 ? -4.830 8.081 -0.427 1.00 95.19 83 ARG A N 1
ATOM 645 C CA . ARG A 1 83 ? -4.820 9.027 0.704 1.00 95.19 83 ARG A CA 1
ATOM 646 C C . ARG A 1 83 ? -3.829 8.588 1.780 1.00 95.19 83 ARG A C 1
ATOM 648 O O . ARG A 1 83 ? -3.032 9.396 2.247 1.00 95.19 83 ARG A O 1
ATOM 655 N N . TYR A 1 84 ? -3.844 7.300 2.120 1.00 95.50 84 TYR A N 1
ATOM 656 C CA . TYR A 1 84 ? -2.898 6.715 3.056 1.00 95.50 84 TYR A CA 1
ATOM 657 C C . TYR A 1 84 ? -1.451 6.912 2.591 1.00 95.50 84 TYR A C 1
ATOM 659 O O . TYR A 1 84 ? -0.668 7.529 3.309 1.00 95.50 84 TYR A O 1
ATOM 667 N N . LEU A 1 85 ? -1.100 6.451 1.384 1.00 96.44 85 LEU A N 1
ATOM 668 C CA . LEU A 1 85 ? 0.267 6.507 0.860 1.00 96.44 85 LEU A CA 1
ATOM 669 C C . LEU A 1 85 ? 0.775 7.947 0.723 1.00 96.44 85 LEU A C 1
ATOM 671 O O . LEU A 1 85 ? 1.882 8.241 1.160 1.00 96.44 85 LEU A O 1
ATOM 675 N N . GLU A 1 86 ? -0.036 8.856 0.181 1.00 95.62 86 GLU A N 1
ATOM 676 C CA . GLU A 1 86 ? 0.320 10.272 0.009 1.00 95.62 86 GLU A CA 1
ATOM 677 C C . GLU A 1 86 ? 0.544 10.998 1.346 1.00 95.62 86 GLU A C 1
ATOM 679 O O . GLU A 1 86 ? 1.290 11.974 1.390 1.00 95.62 86 GLU A O 1
ATOM 684 N N . SER A 1 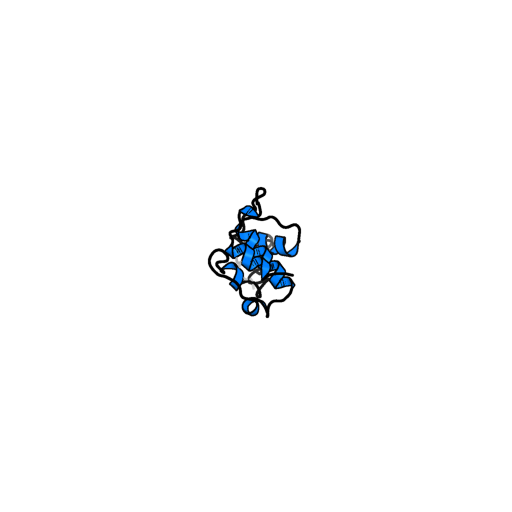87 ? -0.025 10.499 2.451 1.00 93.94 87 SER A N 1
ATOM 685 C CA . SER A 1 87 ? 0.245 11.022 3.797 1.00 93.94 87 SER A CA 1
ATOM 686 C C . SER A 1 87 ? 1.585 10.560 4.390 1.00 93.94 87 SER A C 1
ATOM 688 O O . SER A 1 87 ? 2.014 11.081 5.423 1.00 93.94 87 SER A O 1
ATOM 690 N N . ARG A 1 88 ? 2.250 9.560 3.792 1.00 94.94 88 ARG A N 1
ATOM 691 C CA . ARG A 1 88 ? 3.473 8.955 4.339 1.00 94.94 88 ARG A CA 1
ATOM 692 C C . ARG A 1 88 ? 4.727 9.555 3.721 1.00 94.94 88 ARG A C 1
ATOM 694 O O . ARG A 1 88 ? 4.925 9.518 2.513 1.00 94.94 88 ARG A O 1
ATOM 701 N N . SER A 1 89 ? 5.653 9.997 4.570 1.00 94.94 89 SER A N 1
ATOM 702 C CA . SER A 1 89 ? 6.933 10.586 4.142 1.00 94.94 89 SER A CA 1
ATOM 703 C C . SER A 1 89 ? 7.845 9.623 3.371 1.00 94.94 89 SER A C 1
ATOM 705 O O . SER A 1 89 ? 8.706 10.064 2.610 1.00 94.94 89 SER A O 1
ATOM 707 N N . TRP A 1 90 ? 7.680 8.310 3.561 1.00 95.31 90 TRP A N 1
ATOM 708 C CA . TRP A 1 90 ? 8.462 7.289 2.862 1.00 95.31 90 TRP A CA 1
ATOM 709 C C . TRP A 1 90 ? 7.933 6.969 1.458 1.00 95.31 90 TRP A C 1
ATOM 711 O O . TRP A 1 90 ? 8.659 6.357 0.673 1.00 95.31 90 TRP A O 1
ATOM 721 N N . TYR A 1 91 ? 6.691 7.336 1.131 1.00 97.75 91 TYR A N 1
ATOM 722 C CA . TYR A 1 91 ? 6.092 7.023 -0.162 1.00 97.75 91 TYR A CA 1
ATOM 723 C C . TYR A 1 91 ? 6.577 7.999 -1.234 1.00 97.75 91 TYR A C 1
ATOM 725 O O . TYR A 1 91 ? 6.587 9.215 -1.050 1.00 97.75 91 TYR A O 1
ATOM 733 N N . LYS A 1 92 ? 6.976 7.454 -2.384 1.00 97.94 92 LYS A N 1
ATOM 734 C CA . LYS A 1 92 ? 7.385 8.229 -3.557 1.00 97.94 92 LYS A CA 1
ATOM 735 C C . LYS A 1 92 ? 6.738 7.623 -4.790 1.00 97.94 92 LYS A C 1
ATOM 737 O O . LYS A 1 92 ? 7.118 6.532 -5.204 1.00 97.94 92 LYS A O 1
ATOM 742 N N . ALA A 1 93 ? 5.763 8.323 -5.363 1.00 97.88 93 ALA A N 1
ATOM 743 C CA . ALA A 1 93 ? 5.083 7.877 -6.571 1.00 97.88 93 ALA A CA 1
ATOM 744 C C . ALA A 1 93 ? 6.076 7.689 -7.731 1.00 97.88 93 ALA A C 1
ATOM 746 O O . ALA A 1 93 ? 6.897 8.558 -8.019 1.00 97.88 93 ALA A O 1
ATOM 747 N N . ASN A 1 94 ? 5.964 6.557 -8.417 1.00 97.94 94 ASN A N 1
ATOM 748 C CA . ASN A 1 94 ? 6.733 6.206 -9.598 1.00 97.94 94 ASN A CA 1
ATOM 749 C C . ASN A 1 94 ? 5.762 5.814 -10.716 1.00 97.94 94 ASN A C 1
ATOM 751 O O . ASN A 1 94 ? 5.205 4.716 -10.723 1.00 97.94 94 ASN A O 1
ATOM 755 N N . ALA A 1 95 ? 5.578 6.710 -11.687 1.00 95.75 95 ALA A N 1
ATOM 756 C CA . ALA A 1 95 ? 4.691 6.478 -12.829 1.00 95.75 95 ALA A CA 1
ATOM 757 C C . ALA A 1 95 ? 5.127 5.287 -13.705 1.00 95.75 95 ALA A C 1
ATOM 759 O O . ALA A 1 95 ? 4.304 4.721 -14.418 1.00 95.75 95 ALA A O 1
ATOM 760 N N . ASN A 1 96 ? 6.395 4.878 -13.613 1.00 97.19 96 ASN A N 1
ATOM 761 C CA . ASN A 1 96 ? 6.963 3.763 -14.365 1.00 97.19 96 ASN A CA 1
ATOM 762 C C . ASN A 1 96 ? 6.967 2.447 -13.571 1.00 97.19 96 ASN A C 1
ATOM 764 O O . ASN A 1 96 ? 7.641 1.503 -13.980 1.00 97.19 96 ASN A O 1
ATOM 768 N N . PHE A 1 97 ? 6.265 2.372 -12.432 1.00 97.62 97 PHE A N 1
ATOM 769 C CA . PHE A 1 97 ? 6.162 1.145 -11.641 1.00 97.62 97 PHE A CA 1
ATOM 770 C C . PHE A 1 97 ? 5.723 -0.050 -12.506 1.00 97.62 97 PHE A C 1
ATOM 772 O O . PHE A 1 97 ? 4.762 0.037 -13.270 1.00 97.62 97 PHE A O 1
ATOM 779 N N . GLN A 1 98 ? 6.401 -1.185 -12.327 1.00 97.00 98 GLN A N 1
ATOM 780 C CA . GLN A 1 98 ? 6.070 -2.466 -12.948 1.00 97.00 98 GLN A CA 1
ATOM 781 C C . GLN A 1 98 ? 6.004 -3.550 -11.874 1.00 97.00 98 GLN A C 1
ATOM 783 O O . GLN A 1 98 ? 6.797 -3.544 -10.935 1.00 97.00 98 GLN A O 1
ATOM 788 N N . ASN A 1 99 ? 5.115 -4.534 -12.039 1.00 94.81 99 ASN A N 1
ATOM 789 C CA . ASN A 1 99 ? 4.990 -5.645 -11.083 1.00 94.81 99 ASN A CA 1
ATOM 790 C C . ASN A 1 99 ? 6.279 -6.479 -10.953 1.00 94.81 99 ASN A C 1
ATOM 792 O O . ASN A 1 99 ? 6.479 -7.130 -9.931 1.00 94.81 99 ASN A O 1
ATOM 796 N N . SER A 1 100 ? 7.167 -6.431 -11.951 1.00 96.88 100 SER A N 1
ATOM 797 C CA . SER A 1 100 ? 8.494 -7.057 -11.908 1.00 96.88 100 SER A CA 1
ATOM 798 C C . SER A 1 100 ? 9.443 -6.434 -10.878 1.00 96.88 100 SER A C 1
ATOM 800 O O . SER A 1 100 ? 10.470 -7.034 -10.583 1.00 96.88 100 SER A O 1
ATOM 802 N N . ALA A 1 101 ? 9.116 -5.261 -10.321 1.00 96.75 101 ALA A N 1
ATOM 803 C CA . ALA A 1 101 ? 9.873 -4.657 -9.224 1.00 96.75 101 ALA A CA 1
ATOM 804 C C . ALA A 1 101 ? 9.765 -5.462 -7.917 1.00 96.75 101 ALA A C 1
ATOM 806 O O . ALA A 1 101 ? 10.650 -5.373 -7.071 1.00 96.75 101 ALA A O 1
ATOM 807 N N . LEU A 1 102 ? 8.700 -6.256 -7.764 1.00 98.00 102 LEU A N 1
ATOM 808 C CA . LEU A 1 102 ? 8.509 -7.117 -6.603 1.00 98.00 102 LEU A CA 1
ATOM 809 C C . LEU A 1 102 ? 9.368 -8.373 -6.712 1.00 98.00 102 LEU A C 1
ATOM 811 O O . LEU A 1 102 ? 9.358 -9.045 -7.750 1.00 98.00 102 LEU A O 1
ATOM 815 N N . ASN A 1 103 ? 10.032 -8.740 -5.621 1.00 98.25 103 ASN A N 1
ATOM 816 C CA . ASN A 1 103 ? 10.727 -10.022 -5.524 1.00 98.25 103 ASN A CA 1
ATOM 817 C C . ASN A 1 103 ? 9.774 -11.177 -5.159 1.00 98.25 103 ASN A C 1
ATOM 819 O O . ASN A 1 103 ? 8.584 -10.980 -4.906 1.00 98.25 103 ASN A O 1
ATOM 823 N N . ASP A 1 104 ? 10.306 -12.398 -5.148 1.00 98.31 104 ASP A N 1
ATOM 824 C CA . ASP A 1 104 ? 9.523 -13.612 -4.903 1.00 98.31 104 ASP A CA 1
ATOM 825 C C . ASP A 1 104 ? 8.896 -13.636 -3.499 1.00 98.31 104 ASP A C 1
ATOM 827 O O . ASP A 1 104 ? 7.737 -14.024 -3.359 1.00 98.31 104 ASP A O 1
ATOM 831 N N . THR A 1 105 ? 9.608 -13.149 -2.475 1.00 98.56 105 THR A N 1
ATOM 832 C CA . THR A 1 105 ? 9.093 -13.035 -1.099 1.00 98.56 105 THR A CA 1
ATOM 833 C C . THR A 1 105 ? 7.895 -12.089 -1.037 1.00 98.56 105 THR A C 1
ATOM 835 O O . THR A 1 105 ? 6.866 -12.419 -0.453 1.00 98.56 105 THR A O 1
ATOM 838 N N . GLU A 1 106 ? 7.992 -10.922 -1.674 1.00 98.44 106 GLU A N 1
ATOM 839 C CA . GLU A 1 106 ? 6.908 -9.937 -1.712 1.00 98.44 106 GLU A CA 1
ATOM 840 C C . GLU A 1 106 ? 5.687 -10.469 -2.462 1.00 98.44 106 GLU A C 1
ATOM 842 O O . GLU A 1 106 ? 4.558 -10.258 -2.021 1.00 98.44 106 GLU A O 1
ATOM 847 N N . ARG A 1 107 ? 5.896 -11.196 -3.567 1.00 98.12 107 ARG A N 1
ATOM 848 C CA . ARG A 1 107 ? 4.803 -11.849 -4.299 1.00 98.12 107 ARG A CA 1
ATOM 849 C C . ARG A 1 107 ? 4.125 -12.929 -3.455 1.00 98.12 107 ARG A C 1
ATOM 851 O O . ARG A 1 107 ? 2.902 -12.928 -3.377 1.00 98.12 107 ARG A O 1
ATOM 858 N N . GLY A 1 108 ? 4.898 -13.763 -2.758 1.00 98.12 108 GLY A N 1
ATOM 859 C CA . GLY A 1 108 ? 4.352 -14.750 -1.822 1.00 98.12 108 GLY A CA 1
ATOM 860 C C . GLY A 1 108 ? 3.555 -14.105 -0.683 1.00 98.12 108 GLY A C 1
ATOM 861 O O . GLY A 1 108 ? 2.468 -14.562 -0.345 1.00 98.12 108 GLY A O 1
ATOM 862 N N . ASN A 1 109 ? 4.030 -12.980 -0.148 1.00 98.31 109 ASN A N 1
ATOM 863 C CA . ASN A 1 109 ? 3.297 -12.211 0.859 1.00 98.31 109 ASN A CA 1
ATOM 864 C C . ASN A 1 109 ? 1.964 -11.674 0.322 1.00 98.31 109 ASN A C 1
ATOM 866 O O . ASN A 1 109 ? 0.952 -11.731 1.016 1.00 98.31 109 ASN A O 1
ATOM 870 N N . LEU A 1 110 ? 1.935 -11.183 -0.918 1.00 97.88 110 LEU A N 1
ATOM 871 C CA . LEU A 1 110 ? 0.705 -10.710 -1.561 1.00 97.88 110 LEU A CA 1
ATOM 872 C C . LEU A 1 110 ? -0.314 -11.830 -1.812 1.00 97.88 110 LEU A C 1
ATOM 874 O O . LEU A 1 110 ? -1.510 -11.550 -1.833 1.00 97.88 110 LEU A O 1
ATOM 878 N N . ASP A 1 111 ? 0.132 -13.078 -1.976 1.00 97.12 111 ASP A N 1
ATOM 879 C CA . ASP A 1 111 ? -0.765 -14.237 -2.050 1.00 97.12 111 ASP A CA 1
ATOM 880 C C . ASP A 1 111 ? -1.413 -14.570 -0.701 1.00 97.12 111 ASP A C 1
ATOM 882 O O . ASP A 1 111 ? -2.523 -15.100 -0.673 1.00 97.12 111 ASP A O 1
ATOM 886 N N . VAL A 1 112 ? -0.755 -14.231 0.409 1.00 97.31 112 VAL A N 1
ATOM 887 C CA . VAL A 1 112 ? -1.328 -14.354 1.756 1.00 97.31 112 VAL A CA 1
ATOM 888 C C . VAL A 1 112 ? -2.272 -13.185 2.050 1.00 97.31 112 VAL A C 1
ATOM 890 O O . VAL A 1 112 ? -3.367 -13.405 2.557 1.00 97.31 112 VAL A O 1
ATOM 893 N N . ILE A 1 113 ? -1.914 -11.959 1.648 1.00 95.44 113 ILE A N 1
ATOM 894 C CA . ILE A 1 113 ? -2.751 -10.744 1.751 1.00 95.44 113 ILE A CA 1
ATOM 895 C C . ILE A 1 113 ? -3.800 -10.709 0.615 1.00 95.44 113 ILE A C 1
ATOM 897 O O . ILE A 1 113 ? -3.952 -9.719 -0.112 1.00 95.44 113 ILE A O 1
ATOM 901 N N . ARG A 1 114 ? -4.505 -11.820 0.395 1.00 82.38 114 ARG A N 1
ATOM 902 C CA . ARG A 1 114 ? -5.625 -11.870 -0.549 1.00 82.38 114 ARG A CA 1
ATOM 903 C C . ARG A 1 114 ? -6.881 -11.317 0.117 1.00 82.38 114 ARG A C 1
ATOM 905 O O . ARG A 1 114 ? -7.174 -11.632 1.265 1.00 82.38 114 ARG A O 1
ATOM 912 N N . ILE A 1 115 ? -7.577 -10.472 -0.636 1.00 68.62 115 ILE A N 1
ATOM 913 C CA . ILE A 1 115 ? -8.789 -9.738 -0.262 1.00 68.62 115 ILE A CA 1
ATOM 914 C C . ILE A 1 115 ? -9.854 -10.084 -1.291 1.00 68.62 115 ILE A C 1
ATOM 916 O O . ILE A 1 115 ? -9.466 -10.145 -2.485 1.00 68.62 115 ILE A O 1
#

Radius of gyration: 24.77 Å; chains: 1; bounding box: 24×82×56 Å

Foldseek 3Di:
DDDDDDDDDDDDDPPPPPPPPPPPLPPVPPPPVLCVVLLVDDLQPDADDLVNCVPPDLVSLVLSLLSLQQLQQDQDPPPSSNVVSVNDPNGDHDPPDDPVVDDPSNVNNVVSSDD

Secondary structure (DSSP, 8-state):
-------------S-SSSSSSSTTSTT-TTS-GGGTGGGS--TTT-PPPHHHHTTS-HHHHHHHHHHHHHTTT---SSHHHHHHHHT-TT----TT--GGGS-HHHHHHHHHS--

Sequence (115 aa):
MKSPSNFARLLLPLLLLAFVSAFSVAQAKDEYPGVKDWENFNFARKTIAPADIAALSVDDLKLVRGIVFGKHGRVFKDADIRRYLESRSWYKANANFQNSALNDTERGNLDVIRI